Protein AF-A0A3C1A1A7-F1 (afdb_monomer_lite)

pLDDT: mean 87.27, std 9.97, range [64.31, 97.0]

Sequence (86 aa):
AWEYLSRTRETLISWQRDYAPADVETMGRAWQEIYAAEGSDWFWWYCSRNESPEEAILNETFRGHLANVFTLMGVPLPDWLKEPIQ

Structure (mmCIF, N/CA/C/O backbone):
data_AF-A0A3C1A1A7-F1
#
_entry.id   AF-A0A3C1A1A7-F1
#
loop_
_atom_site.group_PDB
_atom_site.id
_atom_site.type_symbol
_atom_site.label_atom_id
_atom_site.label_alt_id
_atom_site.label_comp_id
_atom_site.label_asym_id
_atom_site.label_entity_id
_atom_site.label_seq_id
_atom_site.pdbx_PDB_ins_code
_atom_site.Cartn_x
_atom_site.Cartn_y
_atom_site.Cartn_z
_atom_site.occupancy
_atom_site.B_iso_or_equiv
_atom_site.auth_seq_id
_atom_site.auth_comp_id
_atom_site.auth_asym_id
_atom_site.auth_atom_id
_atom_site.pdbx_PDB_model_num
ATOM 1 N N . ALA A 1 1 ? -0.493 1.564 -11.487 1.00 85.88 1 ALA A N 1
ATOM 2 C CA . ALA A 1 1 ? -0.037 1.974 -10.133 1.00 85.88 1 ALA A CA 1
ATOM 3 C C . ALA A 1 1 ? -1.082 2.765 -9.337 1.00 85.88 1 ALA A C 1
ATOM 5 O O . ALA A 1 1 ? -1.465 2.307 -8.267 1.00 85.88 1 ALA A O 1
ATOM 6 N N . TRP A 1 2 ? -1.583 3.905 -9.840 1.00 87.94 2 TRP A N 1
ATOM 7 C CA . TRP A 1 2 ? -2.544 4.765 -9.115 1.00 87.94 2 TRP A CA 1
ATOM 8 C C . TRP A 1 2 ? -3.787 4.032 -8.605 1.00 87.94 2 TRP A C 1
ATOM 10 O O . TRP A 1 2 ? -4.165 4.184 -7.449 1.00 87.94 2 TRP A O 1
ATOM 20 N N . GLU A 1 3 ? -4.386 3.188 -9.443 1.00 90.81 3 GLU A N 1
ATOM 21 C CA . GLU A 1 3 ? -5.571 2.411 -9.071 1.00 90.81 3 GLU A CA 1
ATOM 22 C C . GLU A 1 3 ? -5.298 1.422 -7.926 1.00 90.81 3 GLU A C 1
ATOM 24 O O . GLU A 1 3 ? -6.109 1.290 -7.013 1.00 90.81 3 GLU A O 1
ATOM 29 N N . TYR A 1 4 ? -4.132 0.771 -7.933 1.00 92.88 4 TYR A N 1
ATOM 30 C CA . TYR A 1 4 ? -3.737 -0.201 -6.911 1.00 92.88 4 TYR A CA 1
ATOM 31 C C . TYR A 1 4 ? -3.508 0.492 -5.565 1.00 92.88 4 TYR A C 1
ATOM 33 O O . TYR A 1 4 ? -3.979 0.017 -4.528 1.00 92.88 4 TYR A O 1
ATOM 41 N N . LEU A 1 5 ? -2.833 1.646 -5.588 1.00 94.50 5 LEU A N 1
ATOM 42 C CA . LEU A 1 5 ? -2.640 2.473 -4.403 1.00 94.50 5 LEU A CA 1
ATOM 43 C C . LEU A 1 5 ? -3.983 2.978 -3.854 1.00 94.50 5 LEU A C 1
ATOM 45 O O . LEU A 1 5 ? -4.236 2.824 -2.660 1.00 94.50 5 LEU A O 1
ATOM 49 N N . SER A 1 6 ? -4.861 3.516 -4.712 1.00 94.81 6 SER A N 1
ATOM 50 C CA . SER A 1 6 ? -6.180 4.025 -4.297 1.00 94.81 6 SER A CA 1
ATOM 51 C C . SER A 1 6 ? -7.004 2.939 -3.612 1.00 94.81 6 SER A C 1
ATOM 53 O O . SER A 1 6 ? -7.443 3.122 -2.479 1.00 94.81 6 SER A O 1
ATOM 55 N N . ARG A 1 7 ? -7.125 1.760 -4.239 1.00 95.50 7 ARG A N 1
ATOM 56 C CA . ARG A 1 7 ? -7.876 0.622 -3.685 1.00 95.50 7 ARG A CA 1
ATOM 57 C C . ARG A 1 7 ? -7.318 0.145 -2.345 1.00 95.50 7 ARG A C 1
ATOM 59 O O . ARG A 1 7 ? -8.080 -0.141 -1.419 1.00 95.50 7 ARG A O 1
ATOM 66 N N . THR A 1 8 ? -5.992 0.070 -2.225 1.00 96.50 8 THR A N 1
ATOM 67 C CA . THR A 1 8 ? -5.333 -0.324 -0.969 1.00 96.50 8 THR A CA 1
ATOM 68 C C . THR A 1 8 ? -5.615 0.700 0.131 1.00 96.50 8 THR A C 1
ATOM 70 O O . THR A 1 8 ? -6.009 0.330 1.237 1.00 96.50 8 THR A O 1
ATOM 73 N N . ARG A 1 9 ? -5.495 1.995 -0.184 1.00 96.81 9 ARG A N 1
ATOM 74 C CA . ARG A 1 9 ? -5.749 3.093 0.754 1.00 96.81 9 ARG A CA 1
ATOM 75 C C . ARG A 1 9 ? -7.210 3.148 1.200 1.00 96.81 9 ARG A C 1
ATOM 77 O O . ARG A 1 9 ? -7.472 3.313 2.387 1.00 96.81 9 ARG A O 1
ATOM 84 N N . GLU A 1 10 ? -8.159 2.973 0.286 1.00 96.38 10 GLU A N 1
ATOM 85 C CA . GLU A 1 10 ? -9.592 2.898 0.604 1.00 96.38 10 GLU A CA 1
ATOM 86 C C . GLU A 1 10 ? -9.896 1.742 1.566 1.00 96.38 10 GLU A C 1
ATOM 88 O O . GLU A 1 10 ? -10.634 1.918 2.539 1.00 96.38 10 GLU A O 1
ATOM 93 N N . THR A 1 11 ? -9.265 0.585 1.342 1.00 95.12 11 THR A N 1
ATOM 94 C CA . THR A 1 11 ? -9.386 -0.577 2.233 1.00 95.12 11 THR A CA 1
ATOM 95 C C . THR A 1 11 ? -8.838 -0.259 3.624 1.00 95.12 11 THR A C 1
ATOM 97 O O . THR A 1 11 ? -9.527 -0.505 4.616 1.00 95.12 11 THR A O 1
ATOM 100 N N . LEU A 1 12 ? -7.651 0.355 3.706 1.00 95.38 12 LEU A N 1
ATOM 101 C CA . LEU A 1 12 ? -7.042 0.761 4.975 1.00 95.38 12 LEU A CA 1
ATOM 102 C C . LEU A 1 12 ? -7.897 1.783 5.731 1.00 95.38 12 LEU A C 1
ATOM 104 O O . LEU A 1 12 ? -8.061 1.661 6.940 1.00 95.38 12 LEU A O 1
ATOM 108 N N . ILE A 1 13 ? -8.490 2.757 5.037 1.00 95.19 13 ILE A N 1
ATOM 109 C CA . ILE A 1 13 ? -9.384 3.751 5.652 1.00 95.19 13 ILE A CA 1
ATOM 110 C C . ILE A 1 13 ? -10.645 3.081 6.212 1.00 95.19 13 ILE A C 1
AT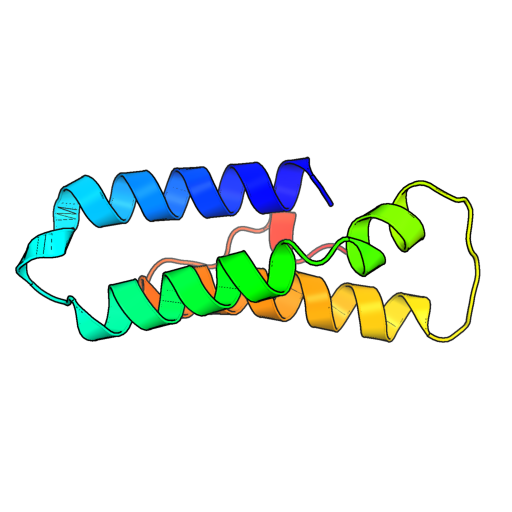OM 112 O O . ILE A 1 13 ? -11.076 3.416 7.319 1.00 95.19 13 ILE A O 1
ATOM 116 N N . SER A 1 14 ? -11.239 2.133 5.478 1.00 93.56 14 SER A N 1
ATOM 117 C CA . SER A 1 14 ? -12.399 1.386 5.979 1.00 93.56 14 SER A CA 1
ATOM 118 C C . SER A 1 14 ? -12.030 0.562 7.210 1.00 93.56 14 SER A C 1
ATOM 120 O O . SER A 1 14 ? -12.712 0.652 8.226 1.00 93.56 14 SER A O 1
ATOM 122 N N . TRP A 1 15 ? -10.922 -0.180 7.145 1.00 92.56 15 TRP A N 1
ATOM 123 C CA . TRP A 1 15 ? -10.418 -0.968 8.267 1.00 92.56 15 TRP A CA 1
ATOM 124 C C . TRP A 1 15 ? -10.111 -0.086 9.485 1.00 92.56 15 TRP A C 1
ATOM 126 O O . TRP A 1 15 ? -10.528 -0.392 10.597 1.00 92.56 15 TRP A O 1
ATOM 136 N N . GLN A 1 16 ? -9.478 1.069 9.277 1.00 91.75 16 GLN A N 1
ATOM 137 C CA . GLN A 1 16 ? -9.215 2.042 10.330 1.00 91.75 16 GLN A CA 1
ATOM 138 C C . GLN A 1 16 ? -10.511 2.491 11.012 1.00 91.75 16 GLN A C 1
ATOM 140 O O . GLN A 1 16 ? -10.582 2.497 12.234 1.00 91.75 16 GLN A O 1
ATOM 145 N N . ARG A 1 17 ? -11.560 2.847 10.269 1.00 89.88 17 ARG A N 1
ATOM 146 C CA . ARG A 1 17 ? -12.835 3.252 10.886 1.00 89.88 17 ARG A CA 1
ATOM 147 C C . ARG A 1 17 ? -13.414 2.154 11.785 1.00 89.88 17 ARG A C 1
ATOM 149 O O . ARG A 1 17 ? -13.971 2.467 12.835 1.00 89.88 17 ARG A O 1
ATOM 156 N N . ASP A 1 18 ? -13.271 0.900 11.372 1.00 87.69 18 ASP A N 1
ATOM 157 C CA . ASP A 1 18 ? -13.924 -0.235 12.017 1.00 87.69 18 ASP A CA 1
ATOM 158 C C . ASP A 1 18 ? -13.083 -0.811 13.188 1.00 87.69 18 ASP A C 1
ATOM 160 O O . ASP A 1 18 ? -13.652 -1.388 14.116 1.00 87.69 18 ASP A O 1
ATOM 164 N N . TYR A 1 19 ? -11.754 -0.594 13.203 1.00 81.62 19 TYR A N 1
ATOM 165 C CA . TYR A 1 19 ? -10.811 -1.201 14.167 1.00 81.62 19 TYR A CA 1
ATOM 166 C C . TYR A 1 19 ? -9.820 -0.227 14.862 1.00 81.62 19 TYR A C 1
ATOM 168 O O . TYR A 1 19 ? -9.104 -0.646 15.774 1.00 81.62 19 TYR A O 1
ATOM 176 N N . ALA A 1 20 ? -9.783 1.069 14.505 1.00 68.06 20 ALA A N 1
ATOM 177 C CA . ALA A 1 20 ? -8.764 2.054 14.938 1.00 68.06 20 ALA A CA 1
ATOM 178 C C . ALA A 1 20 ? -8.403 2.090 16.434 1.00 68.06 20 ALA A C 1
ATOM 180 O O . ALA A 1 20 ? -7.220 2.256 16.734 1.00 68.06 20 ALA A O 1
ATOM 181 N N . PRO A 1 21 ? -9.348 1.995 17.392 1.00 66.06 21 PRO A N 1
ATOM 182 C CA . PRO A 1 21 ? -8.997 2.145 18.802 1.00 66.06 21 PRO A CA 1
ATOM 183 C C . PRO A 1 21 ? -8.229 0.947 19.377 1.00 66.06 21 PRO A C 1
ATOM 185 O O . PRO A 1 21 ? -7.663 1.068 20.459 1.00 66.06 21 PRO A O 1
ATOM 188 N N . ALA A 1 22 ? -8.242 -0.206 18.700 1.00 71.50 22 ALA A N 1
ATOM 189 C CA . ALA A 1 22 ? -7.716 -1.457 19.240 1.00 71.50 22 ALA A CA 1
ATOM 190 C C . ALA A 1 22 ? -6.249 -1.723 18.869 1.00 71.50 22 ALA A C 1
ATOM 192 O O . ALA A 1 22 ? -5.578 -2.445 19.603 1.00 71.50 22 ALA A O 1
ATOM 193 N N . ASP A 1 23 ? -5.750 -1.153 17.765 1.00 84.19 23 ASP A N 1
ATOM 194 C CA . ASP A 1 23 ? -4.418 -1.488 17.245 1.00 84.19 23 ASP A CA 1
ATOM 195 C C . ASP A 1 23 ? -3.728 -0.315 16.520 1.00 84.19 23 ASP A C 1
ATOM 197 O O . ASP A 1 23 ? -3.567 -0.271 15.296 1.00 84.19 23 ASP A O 1
ATOM 201 N N . VAL A 1 24 ? -3.332 0.687 17.309 1.00 88.06 24 VAL A N 1
ATOM 202 C CA . VAL A 1 24 ? -2.685 1.916 16.818 1.00 88.06 24 VAL A CA 1
ATOM 203 C C . VAL A 1 24 ? -1.310 1.643 16.196 1.00 88.06 24 VAL A C 1
ATOM 205 O O . VAL A 1 24 ? -0.926 2.324 15.244 1.00 88.06 24 VAL A O 1
ATOM 208 N N . GLU A 1 25 ? -0.570 0.655 16.704 1.00 91.19 25 GLU A N 1
ATOM 209 C CA . GLU A 1 25 ? 0.757 0.304 16.187 1.00 91.19 25 GLU A CA 1
ATOM 210 C C . GLU A 1 25 ? 0.659 -0.286 14.777 1.00 91.19 25 GLU A C 1
ATOM 212 O O . GLU A 1 25 ? 1.318 0.201 13.852 1.00 91.19 25 GLU A O 1
ATOM 217 N N . THR A 1 26 ? -0.207 -1.285 14.588 1.00 91.44 26 THR A N 1
ATOM 218 C CA . THR A 1 26 ? -0.434 -1.904 13.278 1.00 91.44 26 THR A CA 1
ATOM 219 C C . THR A 1 26 ? -0.971 -0.892 12.276 1.00 91.44 26 THR A C 1
ATOM 221 O O . THR A 1 26 ? -0.499 -0.847 11.139 1.00 91.44 26 THR A O 1
ATOM 224 N N . MET A 1 27 ? -1.882 -0.012 12.705 1.00 92.31 27 MET A N 1
ATOM 225 C CA . MET A 1 27 ? -2.360 1.096 11.879 1.00 92.31 27 MET A CA 1
ATOM 226 C C . MET A 1 27 ? -1.210 2.013 11.438 1.00 92.31 27 MET A C 1
ATOM 228 O O . MET A 1 27 ? -1.117 2.357 10.260 1.00 92.31 27 MET A O 1
ATOM 232 N N . GLY A 1 28 ? -0.316 2.390 12.357 1.00 94.44 28 GLY A N 1
ATOM 233 C CA . GLY A 1 28 ? 0.852 3.215 12.048 1.00 94.44 28 GLY A CA 1
ATOM 234 C C . GLY A 1 28 ? 1.761 2.568 11.001 1.00 94.44 28 GLY A C 1
ATOM 235 O O . GLY A 1 28 ? 2.144 3.222 10.031 1.00 94.44 28 GLY A O 1
ATOM 236 N N . ARG A 1 29 ? 2.041 1.269 11.149 1.00 96.00 29 ARG A N 1
ATOM 237 C CA . ARG A 1 29 ? 2.851 0.497 10.192 1.00 96.00 29 ARG A CA 1
ATOM 238 C C . ARG A 1 29 ? 2.176 0.378 8.824 1.00 96.00 29 ARG A C 1
ATOM 240 O O . ARG A 1 29 ? 2.832 0.569 7.808 1.00 96.00 29 ARG A O 1
ATOM 247 N N . ALA A 1 30 ? 0.867 0.136 8.782 1.00 95.75 30 ALA A N 1
ATOM 248 C CA . ALA A 1 30 ? 0.123 0.050 7.526 1.00 95.75 30 ALA A CA 1
ATOM 249 C C . ALA A 1 30 ? 0.139 1.384 6.757 1.00 95.75 30 ALA A C 1
ATOM 251 O O . ALA A 1 30 ? 0.311 1.403 5.540 1.00 95.75 30 ALA A O 1
ATOM 252 N N . TRP A 1 31 ? 0.037 2.513 7.465 1.00 96.00 31 TRP A N 1
ATOM 253 C CA . TRP A 1 31 ? 0.185 3.834 6.852 1.00 96.00 31 TRP A CA 1
ATOM 254 C C . TRP A 1 31 ? 1.608 4.108 6.352 1.00 96.00 31 TRP A C 1
ATOM 256 O O . TRP A 1 31 ? 1.761 4.734 5.306 1.00 96.00 31 TRP A O 1
ATOM 266 N N . GLN A 1 32 ? 2.646 3.617 7.037 1.00 96.44 32 GLN A N 1
ATOM 267 C CA . GLN A 1 32 ? 4.029 3.733 6.553 1.00 96.44 32 GLN A CA 1
ATOM 268 C C . GLN A 1 32 ? 4.233 3.037 5.200 1.00 96.44 32 GLN A C 1
ATOM 270 O O . GLN A 1 32 ? 4.889 3.602 4.327 1.00 96.44 32 GLN A O 1
ATOM 275 N N . GLU A 1 33 ? 3.629 1.865 4.997 1.00 97.00 33 GLU A N 1
ATOM 276 C CA . GLU A 1 33 ? 3.666 1.163 3.707 1.00 97.00 33 GLU A CA 1
ATOM 277 C C . GLU A 1 33 ? 2.956 1.958 2.595 1.00 97.00 33 GLU A C 1
ATOM 279 O O . GLU A 1 33 ? 3.467 2.051 1.479 1.00 97.00 33 GLU A O 1
ATOM 284 N N . ILE A 1 34 ? 1.822 2.609 2.901 1.00 96.56 34 ILE A N 1
ATOM 285 C CA . ILE A 1 34 ? 1.149 3.521 1.957 1.00 96.56 34 ILE A CA 1
ATOM 286 C C . ILE A 1 34 ? 2.072 4.677 1.564 1.00 96.56 34 ILE A C 1
ATOM 288 O O . ILE A 1 34 ? 2.199 4.976 0.379 1.00 96.56 34 ILE A O 1
ATOM 292 N N . TYR A 1 35 ? 2.749 5.301 2.529 1.00 94.88 35 TYR A N 1
ATOM 293 C CA . TYR A 1 35 ? 3.650 6.418 2.240 1.00 94.88 35 TYR A CA 1
ATOM 294 C C . TYR A 1 35 ? 4.870 5.994 1.415 1.00 94.88 35 TYR A C 1
ATOM 296 O O . TYR A 1 35 ? 5.306 6.747 0.546 1.00 94.88 35 TYR A O 1
ATOM 304 N N . ALA A 1 36 ? 5.393 4.783 1.624 1.00 93.38 36 ALA A N 1
ATOM 305 C CA . ALA A 1 36 ? 6.448 4.228 0.778 1.00 93.38 36 ALA A CA 1
ATOM 306 C C . ALA A 1 36 ? 5.965 4.000 -0.672 1.00 93.38 36 ALA A C 1
ATOM 308 O O . ALA A 1 36 ? 6.685 4.294 -1.631 1.00 93.38 36 ALA A O 1
ATOM 309 N N . ALA A 1 37 ? 4.721 3.543 -0.844 1.00 92.69 37 ALA A N 1
ATOM 310 C CA . ALA A 1 37 ? 4.094 3.351 -2.153 1.00 92.69 37 ALA A CA 1
ATOM 311 C C . ALA A 1 37 ? 3.652 4.666 -2.837 1.00 92.69 37 ALA A C 1
ATOM 313 O O . ALA A 1 37 ? 3.398 4.677 -4.040 1.00 92.69 37 ALA A O 1
ATOM 314 N N . GLU A 1 38 ? 3.587 5.785 -2.114 1.00 90.94 38 GLU A N 1
ATOM 315 C CA . GLU A 1 38 ? 3.275 7.118 -2.659 1.00 90.94 38 GLU A CA 1
ATOM 316 C C . GLU A 1 38 ? 4.479 7.820 -3.309 1.00 90.94 38 GLU A C 1
ATOM 318 O O . GLU A 1 38 ? 4.335 8.916 -3.854 1.00 90.94 38 GLU A O 1
ATOM 323 N N . GLY A 1 39 ? 5.657 7.186 -3.301 1.00 86.88 39 GLY A N 1
ATOM 324 C CA . GLY A 1 39 ? 6.853 7.701 -3.965 1.00 86.88 39 GLY A CA 1
ATOM 325 C C . GLY A 1 39 ? 6.610 8.035 -5.442 1.00 86.88 39 GLY A C 1
ATOM 326 O O . GLY A 1 39 ? 6.113 7.213 -6.213 1.00 86.88 39 GLY A O 1
ATOM 327 N N . SER A 1 40 ? 6.993 9.244 -5.865 1.00 71.06 40 SER A N 1
ATOM 328 C CA . SER A 1 40 ? 6.810 9.710 -7.248 1.00 71.06 40 SER A CA 1
ATOM 329 C C . SER A 1 40 ? 7.535 8.847 -8.281 1.00 71.06 40 SER A C 1
ATOM 331 O O . SER A 1 40 ? 7.090 8.773 -9.426 1.00 71.06 40 SER A O 1
ATOM 333 N N . ASP A 1 41 ? 8.617 8.181 -7.875 1.00 75.12 41 ASP A N 1
ATOM 334 C CA . ASP A 1 41 ? 9.452 7.340 -8.737 1.00 75.12 41 ASP A CA 1
ATOM 335 C C . ASP A 1 41 ? 8.672 6.150 -9.311 1.00 75.12 41 ASP A C 1
ATOM 337 O O . ASP A 1 41 ? 8.873 5.787 -10.470 1.00 75.12 41 ASP A O 1
ATOM 341 N N . TRP A 1 42 ? 7.695 5.617 -8.564 1.00 77.44 42 TRP A N 1
ATOM 342 C CA . TRP A 1 42 ? 6.789 4.577 -9.058 1.00 77.44 42 TRP A CA 1
ATOM 343 C C . TRP A 1 42 ? 5.979 5.082 -10.249 1.00 77.44 42 TRP A C 1
ATOM 345 O O . TRP A 1 42 ? 5.917 4.461 -11.305 1.00 77.44 42 TRP A O 1
ATOM 355 N N . PHE A 1 43 ? 5.355 6.244 -10.089 1.00 71.12 43 PHE A N 1
ATOM 356 C CA . PHE A 1 43 ? 4.440 6.795 -11.083 1.00 71.12 43 PHE A CA 1
ATOM 357 C C . PHE A 1 43 ? 5.172 7.339 -12.301 1.00 71.12 43 PHE A C 1
ATOM 359 O O . PHE A 1 43 ? 4.670 7.209 -13.414 1.00 71.12 43 PHE A O 1
ATOM 366 N N . TRP A 1 44 ? 6.362 7.907 -12.105 1.00 68.50 44 TRP A N 1
ATOM 367 C CA . TRP A 1 44 ? 7.239 8.271 -13.209 1.00 68.50 44 TRP A CA 1
ATOM 368 C C . TRP A 1 44 ? 7.588 7.038 -14.052 1.00 68.50 44 TRP A C 1
ATOM 370 O O . TRP A 1 44 ? 7.468 7.095 -15.278 1.00 68.50 44 TRP A O 1
ATOM 380 N N . TRP A 1 45 ? 7.909 5.913 -13.402 1.00 70.69 45 TRP A N 1
ATOM 381 C CA . TRP A 1 45 ? 8.247 4.662 -14.077 1.00 70.69 45 TRP A CA 1
ATOM 382 C C . TRP A 1 45 ? 7.088 4.060 -14.877 1.00 70.69 45 TRP A C 1
ATOM 384 O O . TRP A 1 45 ? 7.280 3.732 -16.038 1.00 70.69 45 TRP A O 1
ATOM 394 N N . TYR A 1 46 ? 5.882 3.959 -14.305 1.00 68.56 46 TYR A N 1
ATOM 395 C CA . TYR A 1 46 ? 4.736 3.341 -14.998 1.00 68.56 46 TYR A CA 1
ATOM 396 C C . TYR A 1 46 ? 4.046 4.251 -16.031 1.00 68.56 46 TYR A C 1
ATOM 398 O O . TYR A 1 46 ? 3.309 3.763 -16.882 1.00 68.56 46 TYR A O 1
ATOM 406 N N . CYS A 1 47 ? 4.218 5.578 -15.961 1.00 67.94 47 CYS A N 1
ATOM 407 C CA . CYS A 1 47 ? 3.571 6.507 -16.902 1.00 67.94 47 CYS A CA 1
ATOM 408 C C . CYS A 1 47 ? 4.431 6.851 -18.125 1.00 67.94 47 CYS A C 1
ATOM 410 O O . CYS A 1 47 ? 3.897 7.285 -19.148 1.00 67.94 47 CYS A O 1
ATOM 412 N N . SER A 1 48 ? 5.750 6.697 -18.033 1.00 64.31 48 SER A N 1
ATOM 413 C CA . SER A 1 48 ? 6.628 6.733 -19.200 1.00 64.31 48 SER A CA 1
ATOM 414 C C . SER A 1 48 ? 6.811 5.294 -19.667 1.00 64.31 48 SER A C 1
ATOM 416 O O . SER A 1 48 ? 6.906 4.404 -18.839 1.00 64.31 48 SER A O 1
ATOM 418 N N . ARG A 1 49 ? 6.776 5.018 -20.975 1.00 65.56 49 ARG A N 1
ATOM 419 C CA . ARG A 1 49 ? 7.024 3.666 -21.514 1.00 65.56 49 ARG A CA 1
ATOM 420 C C . ARG A 1 49 ? 8.496 3.287 -21.313 1.00 65.56 49 ARG A C 1
ATOM 422 O O . ARG A 1 49 ? 9.262 3.242 -22.273 1.00 65.56 49 ARG A O 1
ATOM 429 N N . ASN A 1 50 ? 8.895 3.125 -20.061 1.00 66.12 50 ASN A N 1
ATOM 430 C CA . ASN A 1 50 ? 10.228 2.744 -19.658 1.00 66.12 50 ASN A CA 1
ATOM 431 C C . ASN A 1 50 ? 10.290 1.227 -19.700 1.00 66.12 50 ASN A C 1
ATOM 433 O O . ASN A 1 50 ? 9.547 0.554 -18.997 1.00 66.12 50 ASN A O 1
ATOM 437 N N . GLU A 1 51 ? 11.190 0.705 -20.518 1.00 65.50 51 GLU A N 1
ATOM 438 C CA . GLU A 1 51 ? 11.532 -0.710 -20.522 1.00 65.50 51 GLU A CA 1
ATOM 439 C C . GLU A 1 51 ? 12.939 -0.822 -19.940 1.00 65.50 51 GLU A C 1
ATOM 441 O O . GLU A 1 51 ? 13.899 -0.280 -20.498 1.00 65.50 51 GLU A O 1
ATOM 446 N N . SER A 1 52 ? 13.077 -1.492 -18.796 1.00 76.44 52 SER A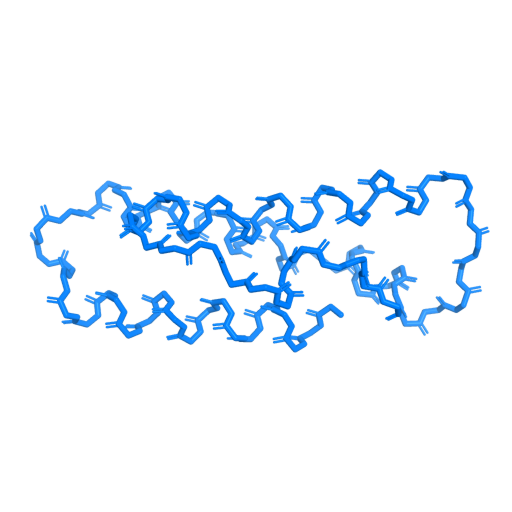 N 1
ATOM 447 C CA . SER A 1 52 ? 14.393 -1.857 -18.276 1.00 76.44 52 SER A CA 1
ATOM 448 C C . SER A 1 52 ? 14.354 -3.184 -17.515 1.00 76.44 52 SER A C 1
ATOM 450 O O . SER A 1 52 ? 13.300 -3.587 -17.021 1.00 76.44 52 SER A O 1
ATOM 452 N N . PRO A 1 53 ? 15.500 -3.880 -17.400 1.00 73.62 53 PRO A N 1
ATOM 453 C CA . PRO A 1 53 ? 15.606 -5.125 -16.636 1.00 73.62 53 PRO A CA 1
ATOM 454 C C . PRO A 1 53 ? 15.130 -5.008 -15.179 1.00 73.62 53 PRO A C 1
ATOM 456 O O . PRO A 1 53 ? 14.709 -5.995 -14.578 1.00 73.62 53 PRO A O 1
ATOM 459 N N . GLU A 1 54 ? 15.194 -3.805 -14.610 1.00 79.25 54 GLU A N 1
ATOM 460 C CA . GLU A 1 54 ? 14.812 -3.493 -13.235 1.00 79.25 54 GLU A CA 1
ATOM 461 C C . GLU A 1 54 ? 13.294 -3.329 -13.040 1.00 79.25 54 GLU A C 1
ATOM 463 O O . GLU A 1 54 ? 12.832 -3.280 -11.898 1.00 79.25 54 GLU A O 1
ATOM 468 N N . GLU A 1 55 ? 12.501 -3.304 -14.118 1.00 81.38 55 GLU A N 1
ATOM 469 C CA . GLU A 1 55 ? 11.040 -3.169 -14.065 1.00 81.38 55 GLU A CA 1
ATOM 470 C C . GLU A 1 55 ? 10.398 -4.232 -13.166 1.00 81.38 55 GLU A C 1
ATOM 472 O O . GLU A 1 55 ? 9.543 -3.911 -12.342 1.00 81.38 55 GLU A O 1
ATOM 477 N N . ALA A 1 56 ? 10.852 -5.485 -13.261 1.00 82.19 56 ALA A N 1
ATOM 478 C CA . ALA A 1 56 ? 10.329 -6.577 -12.444 1.00 82.19 56 ALA A CA 1
ATOM 479 C C . ALA A 1 56 ? 10.547 -6.333 -10.940 1.00 82.19 56 ALA A C 1
ATOM 481 O O . ALA A 1 56 ? 9.636 -6.551 -10.142 1.00 82.19 56 ALA A O 1
ATOM 482 N N . ILE A 1 57 ? 11.726 -5.825 -10.561 1.00 86.06 57 ILE A N 1
ATOM 483 C CA . ILE A 1 57 ? 12.081 -5.530 -9.164 1.00 86.06 57 ILE A CA 1
ATOM 484 C C . ILE A 1 57 ? 11.258 -4.347 -8.650 1.00 86.06 57 ILE A C 1
ATOM 486 O O . ILE A 1 57 ? 10.764 -4.376 -7.521 1.00 86.06 57 ILE A O 1
ATOM 490 N N . LEU A 1 58 ? 11.072 -3.314 -9.475 1.00 86.00 58 LEU A N 1
ATOM 491 C CA . LEU A 1 58 ? 10.230 -2.168 -9.132 1.00 86.00 58 LEU A CA 1
ATOM 492 C C . LEU A 1 58 ? 8.762 -2.586 -8.958 1.00 86.00 58 LEU A C 1
ATOM 494 O O . LEU A 1 58 ? 8.103 -2.153 -8.011 1.00 86.00 58 LEU A O 1
ATOM 498 N N . ASN A 1 59 ? 8.264 -3.471 -9.823 1.00 88.19 59 ASN A N 1
ATOM 499 C CA . ASN A 1 59 ? 6.919 -4.037 -9.734 1.00 88.19 59 ASN A CA 1
ATOM 500 C C . ASN A 1 59 ? 6.716 -4.834 -8.450 1.00 88.19 59 ASN A C 1
ATOM 502 O O . ASN A 1 59 ? 5.752 -4.597 -7.719 1.00 88.19 59 ASN A O 1
ATOM 506 N N . GLU A 1 60 ? 7.654 -5.730 -8.152 1.00 89.38 60 GLU A N 1
ATOM 507 C CA . GLU A 1 60 ? 7.641 -6.532 -6.936 1.00 89.38 60 GLU A CA 1
ATOM 508 C C . GLU A 1 60 ? 7.709 -5.653 -5.684 1.00 89.38 60 GLU A C 1
ATOM 510 O O . GLU A 1 60 ? 6.908 -5.838 -4.772 1.00 89.38 60 GLU A O 1
ATOM 515 N N . THR A 1 61 ? 8.587 -4.648 -5.664 1.00 91.75 61 THR A N 1
ATOM 516 C CA . THR A 1 61 ? 8.755 -3.760 -4.504 1.00 91.75 61 THR A CA 1
ATOM 517 C C . THR A 1 61 ? 7.499 -2.927 -4.253 1.00 91.75 61 THR A C 1
ATOM 519 O O . THR A 1 61 ? 6.979 -2.911 -3.137 1.00 91.75 61 THR A O 1
ATOM 522 N N . PHE A 1 62 ? 6.947 -2.289 -5.293 1.00 92.88 62 PHE A N 1
ATOM 523 C CA . PHE A 1 62 ? 5.711 -1.514 -5.173 1.00 92.88 62 PHE A CA 1
ATOM 524 C C . PHE A 1 62 ? 4.544 -2.383 -4.690 1.00 92.88 62 PHE A C 1
ATOM 526 O O . PHE A 1 62 ? 3.828 -2.021 -3.756 1.00 92.88 62 PHE A O 1
ATOM 533 N N . ARG A 1 63 ? 4.358 -3.561 -5.298 1.00 94.19 63 ARG A N 1
ATOM 534 C CA . ARG A 1 63 ? 3.294 -4.491 -4.897 1.00 94.19 63 ARG A CA 1
ATOM 535 C C . ARG A 1 63 ? 3.534 -5.079 -3.510 1.00 94.19 63 ARG A C 1
ATOM 537 O O . ARG A 1 63 ? 2.560 -5.332 -2.809 1.00 94.19 63 ARG A O 1
ATOM 544 N N . GLY A 1 64 ? 4.790 -5.245 -3.104 1.00 95.25 64 GLY A N 1
ATOM 545 C CA . GLY A 1 64 ? 5.195 -5.673 -1.768 1.00 95.25 64 GLY A CA 1
ATOM 546 C C . GLY A 1 64 ? 4.723 -4.705 -0.688 1.00 95.25 64 GLY A C 1
ATOM 547 O O . GLY A 1 64 ? 4.095 -5.140 0.275 1.00 95.25 64 GLY A O 1
ATOM 548 N N . HIS A 1 65 ? 4.907 -3.396 -0.893 1.00 96.44 65 HIS A N 1
ATOM 549 C CA . HIS A 1 65 ? 4.369 -2.377 0.015 1.00 96.44 65 HIS A CA 1
ATOM 550 C C . HIS A 1 65 ? 2.848 -2.490 0.157 1.00 96.44 65 HIS A C 1
ATOM 552 O O . HIS A 1 65 ? 2.321 -2.567 1.266 1.00 96.44 65 HIS A O 1
ATOM 558 N N . LEU A 1 66 ? 2.124 -2.597 -0.961 1.00 96.88 66 LEU A N 1
ATOM 559 C CA . LEU A 1 66 ? 0.670 -2.760 -0.915 1.00 96.88 66 LEU A CA 1
ATOM 560 C C . LEU A 1 66 ? 0.261 -4.072 -0.227 1.00 96.88 66 LEU A C 1
ATOM 562 O O . LEU A 1 66 ? -0.674 -4.082 0.567 1.00 96.88 66 LEU A O 1
ATOM 566 N N . ALA A 1 67 ? 0.972 -5.172 -0.479 1.00 96.75 67 ALA A N 1
ATOM 567 C CA . ALA A 1 67 ? 0.686 -6.477 0.113 1.00 96.75 67 ALA A CA 1
ATOM 568 C C . ALA A 1 67 ? 0.924 -6.497 1.629 1.00 96.75 67 ALA A C 1
ATOM 570 O O . ALA A 1 67 ? 0.166 -7.133 2.373 1.00 96.75 67 ALA A O 1
ATOM 571 N N . ASN A 1 68 ? 1.929 -5.756 2.101 1.00 96.88 68 ASN A N 1
ATOM 572 C CA . ASN A 1 68 ? 2.188 -5.576 3.523 1.00 96.88 68 ASN A CA 1
ATOM 573 C C . ASN A 1 68 ? 1.016 -4.882 4.223 1.00 96.88 68 ASN A C 1
ATOM 575 O O . ASN A 1 68 ? 0.675 -5.281 5.334 1.00 96.88 68 ASN A O 1
ATOM 579 N N . VAL A 1 69 ? 0.331 -3.931 3.572 1.00 96.94 69 VAL A N 1
ATOM 580 C CA . VAL A 1 69 ? -0.882 -3.302 4.131 1.00 96.94 69 VAL A CA 1
ATOM 581 C C . VAL A 1 69 ? -1.958 -4.355 4.427 1.00 96.94 69 VAL A C 1
ATOM 583 O O . VAL A 1 69 ? -2.485 -4.390 5.536 1.00 96.94 69 VAL A O 1
ATOM 586 N N . PHE A 1 70 ? -2.247 -5.263 3.485 1.00 95.94 70 PHE A N 1
ATOM 587 C CA . PHE A 1 70 ? -3.229 -6.344 3.695 1.00 95.94 70 PHE A CA 1
ATOM 588 C C . PHE A 1 70 ? -2.787 -7.329 4.784 1.00 95.94 70 PHE A C 1
ATOM 590 O O . PHE A 1 70 ? -3.596 -7.717 5.628 1.00 95.94 70 PHE A O 1
ATOM 597 N N . THR A 1 71 ? -1.498 -7.676 4.806 1.00 95.69 71 THR A N 1
ATOM 598 C CA . THR A 1 71 ? -0.913 -8.557 5.829 1.00 95.69 71 THR A CA 1
ATOM 599 C C . THR A 1 71 ? -1.048 -7.958 7.229 1.00 95.69 71 THR A C 1
ATOM 601 O O . THR A 1 71 ? -1.464 -8.652 8.153 1.00 95.69 71 THR A O 1
ATOM 604 N N . LEU A 1 72 ? -0.747 -6.666 7.382 1.00 95.12 72 LEU A N 1
ATOM 605 C CA . LEU A 1 72 ? -0.857 -5.939 8.648 1.00 95.12 72 LEU A CA 1
ATOM 606 C C . LEU A 1 72 ? -2.310 -5.831 9.117 1.00 95.12 72 LEU A C 1
ATOM 608 O O . LEU A 1 72 ? -2.591 -6.065 10.285 1.00 95.12 72 LEU A O 1
ATOM 612 N N . MET A 1 73 ? -3.248 -5.567 8.206 1.00 93.69 73 MET A N 1
ATOM 613 C CA . MET A 1 73 ? -4.683 -5.563 8.520 1.00 93.69 73 MET A CA 1
ATOM 614 C C . MET A 1 73 ? -5.241 -6.960 8.859 1.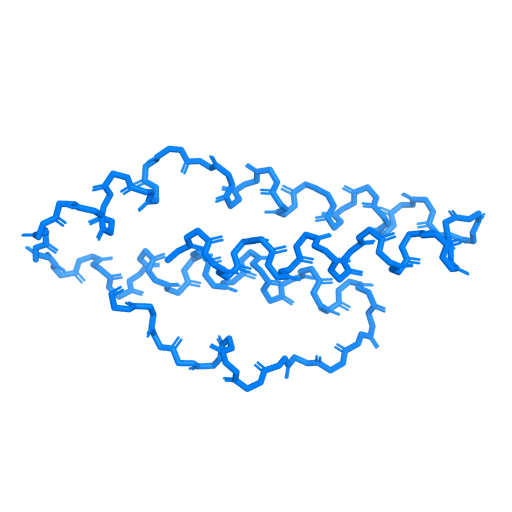00 93.69 73 MET A C 1
ATOM 616 O O . MET A 1 73 ? -6.386 -7.065 9.302 1.00 93.69 73 MET A O 1
ATOM 620 N N . GLY A 1 74 ? -4.473 -8.035 8.629 1.00 92.75 74 GLY A N 1
ATOM 621 C CA . GLY A 1 74 ? -4.913 -9.416 8.840 1.00 92.75 74 GLY A CA 1
ATOM 622 C C . GLY A 1 74 ? -6.001 -9.868 7.862 1.00 92.75 74 GLY A C 1
ATOM 623 O O . GLY A 1 74 ? -6.762 -10.786 8.168 1.00 92.75 74 GLY A O 1
ATOM 624 N N . VAL A 1 75 ? -6.106 -9.221 6.699 1.00 91.00 75 VAL A N 1
ATOM 625 C CA . VAL A 1 75 ? -7.116 -9.530 5.680 1.00 91.00 75 VAL A CA 1
ATOM 626 C C . VAL A 1 75 ? -6.495 -10.300 4.507 1.00 91.00 75 VAL A C 1
ATOM 628 O O . VAL A 1 75 ? -5.298 -10.170 4.243 1.00 91.00 75 VAL A O 1
ATOM 631 N N . PRO A 1 76 ? -7.282 -11.100 3.764 1.00 93.75 76 PRO A N 1
ATOM 632 C CA . PRO A 1 76 ? -6.775 -11.814 2.598 1.00 93.75 76 PRO A CA 1
ATOM 633 C C . PRO A 1 76 ? -6.206 -10.873 1.531 1.00 93.75 76 PRO A C 1
ATOM 635 O O . PRO A 1 76 ? -6.797 -9.838 1.219 1.00 93.75 76 PRO A O 1
ATOM 638 N N . LEU A 1 77 ? -5.084 -11.275 0.928 1.00 95.06 77 LEU A N 1
ATOM 639 C CA . LEU A 1 77 ? -4.486 -10.550 -0.189 1.00 95.06 77 LEU A CA 1
ATOM 640 C C . LEU A 1 77 ? -5.395 -10.651 -1.427 1.00 95.06 77 LEU A C 1
ATOM 642 O O . LEU A 1 77 ? -5.703 -11.771 -1.854 1.00 95.06 77 LEU A O 1
ATOM 646 N N . PRO A 1 78 ? -5.802 -9.527 -2.036 1.00 94.31 78 PRO A N 1
ATOM 647 C CA . PRO A 1 78 ? -6.676 -9.558 -3.196 1.00 94.31 78 PRO A CA 1
ATOM 648 C C . PRO A 1 78 ? -5.959 -10.076 -4.447 1.00 94.31 78 PRO A C 1
ATOM 650 O O . PRO A 1 78 ? -4.775 -9.815 -4.659 1.00 94.31 78 PRO A O 1
ATOM 653 N N . ASP A 1 79 ? -6.699 -10.770 -5.314 1.00 93.06 79 ASP A N 1
ATOM 654 C CA . ASP A 1 79 ? -6.138 -11.391 -6.522 1.00 93.06 79 ASP A CA 1
ATOM 655 C C . ASP A 1 79 ? -5.550 -10.376 -7.502 1.00 93.06 79 ASP A C 1
ATOM 657 O O . ASP A 1 79 ? -4.499 -10.632 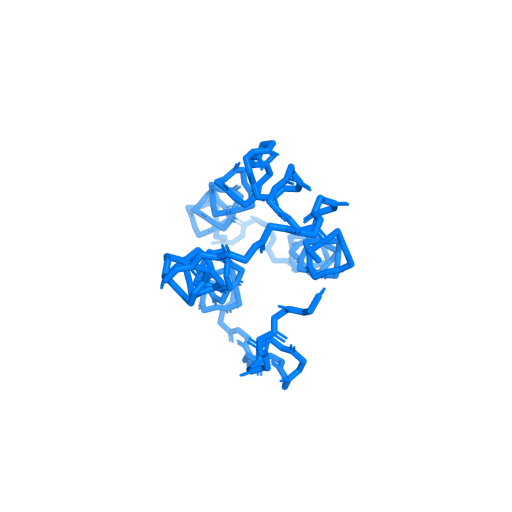-8.083 1.00 93.06 79 ASP A O 1
ATOM 661 N N . TRP A 1 80 ? -6.150 -9.187 -7.615 1.00 91.56 80 TRP A N 1
ATOM 662 C CA . TRP A 1 80 ? -5.631 -8.120 -8.476 1.00 91.56 80 TRP A CA 1
ATOM 663 C C . TRP A 1 80 ? -4.231 -7.652 -8.065 1.00 91.56 80 TRP A C 1
ATOM 665 O O . TRP A 1 80 ? -3.510 -7.118 -8.891 1.00 91.56 80 TRP A O 1
ATOM 675 N N . LEU A 1 81 ? -3.805 -7.877 -6.818 1.00 92.12 81 LEU A N 1
ATOM 676 C CA . LEU A 1 81 ? -2.461 -7.521 -6.363 1.00 92.12 81 LEU A CA 1
ATOM 677 C C . LEU A 1 81 ? -1.424 -8.621 -6.659 1.00 92.12 81 LEU A C 1
ATOM 679 O O . LEU A 1 81 ? -0.227 -8.422 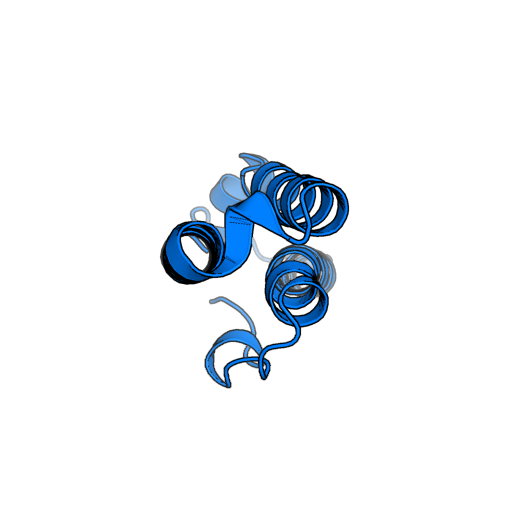-6.436 1.00 92.12 81 LEU A O 1
ATOM 683 N N . LYS A 1 82 ? -1.857 -9.782 -7.169 1.00 87.56 82 LYS A N 1
ATOM 684 C CA . LYS A 1 82 ? -0.997 -10.915 -7.554 1.00 87.56 82 LYS A CA 1
ATOM 685 C C . LYS A 1 82 ? -0.470 -10.804 -8.984 1.00 87.56 82 LYS A C 1
ATOM 687 O O . LYS A 1 82 ? 0.529 -11.453 -9.301 1.00 87.56 82 LYS A O 1
ATOM 692 N N . GLU A 1 83 ? -1.053 -9.935 -9.796 1.00 86.69 83 GLU A N 1
ATOM 693 C CA . GLU A 1 83 ? -0.608 -9.694 -11.165 1.00 86.69 83 GLU A CA 1
ATOM 694 C C . GLU A 1 83 ? 0.337 -8.485 -11.247 1.00 86.69 83 GLU A C 1
ATOM 696 O O . GLU A 1 83 ? 0.173 -7.523 -10.489 1.00 86.69 83 GLU A O 1
ATOM 701 N N . PRO A 1 84 ? 1.361 -8.524 -12.123 1.00 83.25 84 PRO A N 1
ATOM 702 C CA . PRO A 1 84 ? 2.206 -7.367 -12.365 1.00 83.25 84 PRO A CA 1
ATOM 703 C C . PRO A 1 84 ? 1.411 -6.180 -12.899 1.00 83.25 84 PRO A C 1
ATOM 705 O O . PRO A 1 84 ? 0.522 -6.332 -13.734 1.00 83.25 84 PRO A O 1
ATOM 708 N N . ILE A 1 85 ? 1.767 -4.987 -12.433 1.00 82.50 85 ILE A N 1
ATOM 709 C CA . ILE A 1 85 ? 1.208 -3.737 -12.959 1.00 82.50 85 ILE A CA 1
ATOM 710 C C . ILE A 1 85 ? 1.758 -3.512 -14.370 1.00 82.50 85 ILE A C 1
ATOM 712 O O . ILE A 1 85 ? 2.970 -3.613 -14.548 1.00 82.50 85 ILE A O 1
ATOM 716 N N . GLN A 1 86 ? 0.868 -3.213 -15.319 1.00 70.19 86 GLN A N 1
ATOM 717 C CA . GLN A 1 86 ? 1.189 -2.811 -16.693 1.00 70.19 86 GLN A CA 1
ATOM 718 C C . GLN A 1 86 ? 1.150 -1.293 -16.869 1.00 70.19 86 GLN A C 1
ATOM 720 O O . GLN A 1 86 ? 0.437 -0.623 -16.077 1.00 70.19 86 GLN A O 1
#

Foldseek 3Di:
DVVLLVVLVVVLVVLCVVCVVPPVPLNVLLVVLSVVLVDVVLVVCLVPPDDDPCLVVSQCSSLVSSQSSCVSSVHDDDPVSVDGDD

Radius of gyration: 13.48 Å; chains: 1; bounding box: 30×22×41 Å

Secondary structure (DSSP, 8-state):
-HHHHHHHHHHHHHHHHHHTTT-HHHHHHHHHHHHHHT-HHHHHHHHTT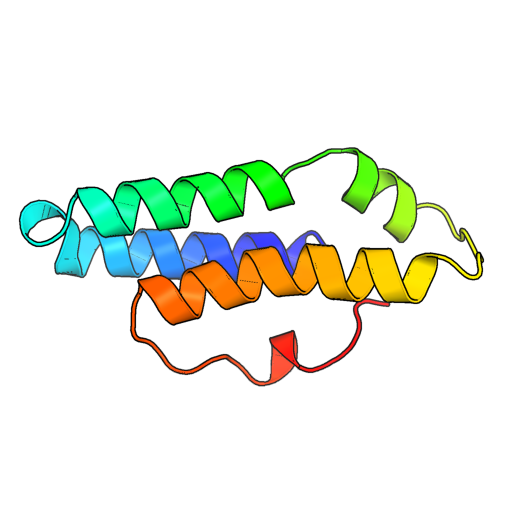---TTHHHHHHHHHHHHHHHHHHTT-PPPGGGSSPP-